Protein AF-A0A9E7EF34-F1 (afdb_monomer)

Structure (mmCIF, N/CA/C/O backbone):
data_AF-A0A9E7EF34-F1
#
_entry.id   AF-A0A9E7EF34-F1
#
loop_
_atom_site.group_PDB
_atom_site.id
_atom_site.type_symbol
_atom_site.label_atom_id
_atom_site.label_alt_id
_atom_site.label_comp_id
_atom_site.label_asym_id
_atom_site.label_entity_id
_atom_site.label_seq_id
_atom_site.pdbx_PDB_ins_code
_atom_site.Cartn_x
_atom_site.Cartn_y
_atom_site.Cartn_z
_atom_site.occupancy
_atom_site.B_iso_or_equiv
_atom_site.auth_seq_id
_atom_site.auth_comp_id
_atom_site.auth_asym_id
_atom_site.auth_atom_id
_atom_site.pdbx_PDB_model_num
ATOM 1 N N . MET A 1 1 ? -15.590 28.571 -2.017 1.00 54.81 1 MET A N 1
ATOM 2 C CA . MET A 1 1 ? -14.996 27.392 -1.350 1.00 54.81 1 MET A CA 1
ATOM 3 C C . MET A 1 1 ? -13.533 27.699 -1.094 1.00 54.81 1 MET A C 1
ATOM 5 O O . MET A 1 1 ? -12.731 27.587 -2.015 1.00 54.81 1 MET A O 1
ATOM 9 N N . GLU A 1 2 ? -13.202 28.178 0.103 1.00 73.19 2 GLU A N 1
ATOM 10 C CA . GLU A 1 2 ? -11.802 28.367 0.485 1.00 73.19 2 GLU A CA 1
ATOM 11 C C . GLU A 1 2 ? -11.113 27.004 0.528 1.00 73.19 2 GLU A C 1
ATOM 13 O O . GLU A 1 2 ? -11.604 26.062 1.152 1.00 73.19 2 GLU A O 1
ATOM 18 N N . LYS A 1 3 ? -10.006 26.864 -0.201 1.00 78.12 3 LYS A N 1
ATOM 19 C CA . LYS A 1 3 ? -9.199 25.649 -0.146 1.00 78.12 3 LYS A CA 1
ATOM 20 C C . LYS A 1 3 ? -8.196 25.816 0.982 1.00 78.12 3 LYS A C 1
ATOM 22 O O . LYS A 1 3 ? -7.300 26.642 0.856 1.00 78.12 3 LYS A O 1
ATOM 27 N N . ASP A 1 4 ? -8.300 24.977 2.014 1.00 76.94 4 ASP A N 1
ATOM 28 C CA . ASP A 1 4 ? -7.301 24.931 3.086 1.00 76.94 4 ASP A CA 1
ATOM 29 C C . ASP A 1 4 ? -5.893 24.845 2.486 1.00 76.94 4 ASP A C 1
ATOM 31 O O . ASP A 1 4 ? -5.609 23.985 1.630 1.00 76.94 4 ASP A O 1
ATOM 35 N N . SER A 1 5 ? -4.996 25.708 2.954 1.00 86.50 5 SER A N 1
ATOM 36 C CA . SER A 1 5 ? -3.600 25.677 2.535 1.00 86.50 5 SER A CA 1
ATOM 37 C C . SER A 1 5 ? -2.954 24.336 2.916 1.00 86.50 5 SER A C 1
ATOM 39 O O . SER A 1 5 ? -3.381 23.631 3.837 1.00 86.50 5 SER A O 1
ATOM 41 N N . LYS A 1 6 ? -1.879 23.944 2.222 1.00 86.81 6 LYS A N 1
ATOM 42 C CA . LYS A 1 6 ? -1.142 22.706 2.545 1.00 86.81 6 LYS A CA 1
ATOM 43 C C . LYS A 1 6 ? -0.661 22.682 4.005 1.00 86.81 6 LYS A C 1
ATOM 45 O O . LYS A 1 6 ? -0.592 21.614 4.606 1.00 86.81 6 LYS A O 1
ATOM 50 N N . GLY A 1 7 ? -0.343 23.844 4.581 1.00 93.38 7 GLY A N 1
ATOM 51 C CA . GLY A 1 7 ? 0.045 23.967 5.987 1.00 93.38 7 GLY A CA 1
ATOM 52 C C . GLY A 1 7 ? -1.099 23.643 6.944 1.00 93.38 7 GLY A C 1
ATOM 53 O O . GLY A 1 7 ? -0.900 22.936 7.926 1.00 93.38 7 GLY A O 1
ATOM 54 N N . GLU A 1 8 ? -2.299 24.093 6.617 1.00 93.38 8 GLU A N 1
ATOM 55 C CA . GLU A 1 8 ? -3.493 23.957 7.447 1.00 93.38 8 GLU A CA 1
ATOM 56 C C . GLU A 1 8 ? -4.014 22.523 7.482 1.00 93.38 8 GLU A C 1
ATOM 58 O O . GLU A 1 8 ? -4.293 21.989 8.552 1.00 93.38 8 GLU A O 1
ATOM 63 N N . LYS A 1 9 ? -3.981 21.830 6.337 1.00 92.81 9 LYS A N 1
ATOM 64 C CA . LYS A 1 9 ? -4.259 20.387 6.272 1.00 92.81 9 LYS A CA 1
ATOM 65 C C . LYS A 1 9 ? -3.310 19.571 7.155 1.00 92.81 9 LYS A C 1
ATOM 67 O O . LYS A 1 9 ? -3.751 18.662 7.852 1.00 92.81 9 LYS A O 1
ATOM 72 N N . ARG A 1 10 ? -2.012 19.909 7.159 1.00 94.94 10 ARG A N 1
ATOM 73 C CA . ARG A 1 10 ? -1.020 19.243 8.023 1.00 94.94 10 ARG A CA 1
ATOM 74 C C . ARG A 1 10 ? -1.282 19.512 9.501 1.00 94.94 10 ARG A C 1
ATOM 76 O O . ARG A 1 10 ? -1.207 18.578 10.289 1.00 94.94 10 ARG A O 1
ATOM 83 N N . LYS A 1 11 ? -1.614 20.757 9.864 1.00 96.00 11 LYS A N 1
ATOM 84 C CA . LYS A 1 11 ? -1.966 21.126 11.244 1.00 96.00 11 LYS A CA 1
ATOM 85 C C . LYS A 1 11 ? -3.190 20.348 11.727 1.00 96.00 11 LYS A C 1
ATOM 87 O O . LYS A 1 11 ? -3.121 19.720 12.776 1.00 96.00 11 LYS A O 1
ATOM 92 N N . ARG A 1 12 ? -4.262 20.312 10.927 1.00 95.44 12 ARG A N 1
ATOM 93 C CA . ARG A 1 12 ? -5.485 19.559 11.250 1.00 95.44 12 ARG A CA 1
ATOM 94 C C . ARG A 1 12 ? -5.220 18.059 11.401 1.00 95.44 12 ARG A C 1
ATOM 96 O O . ARG A 1 12 ? -5.697 17.454 12.352 1.00 95.44 12 ARG A O 1
ATOM 103 N N . PHE A 1 13 ? -4.429 17.463 10.506 1.00 96.56 13 PHE A N 1
ATOM 104 C CA . PHE A 1 13 ? -4.062 16.047 10.605 1.00 96.56 13 PHE A CA 1
ATOM 105 C C . PHE A 1 13 ? -3.234 15.746 11.861 1.00 96.56 13 PHE A C 1
ATOM 107 O O . PHE A 1 13 ? -3.542 14.806 12.585 1.00 96.56 13 PHE A O 1
ATOM 114 N N . HIS A 1 14 ? -2.219 16.563 12.153 1.00 96.94 14 HIS A N 1
ATOM 115 C CA . HIS A 1 14 ? -1.407 16.409 13.359 1.00 96.94 14 HIS A CA 1
ATOM 116 C C . HIS A 1 14 ? -2.257 16.518 14.630 1.00 96.94 14 HIS A C 1
ATOM 118 O O . HIS A 1 14 ? -2.142 15.683 15.521 1.00 96.94 14 HIS A O 1
ATOM 124 N N . GLN A 1 15 ? -3.166 17.493 14.676 1.00 95.50 15 GLN A N 1
ATOM 125 C CA . GLN A 1 15 ? -4.097 17.653 15.787 1.00 95.50 15 GLN A CA 1
ATOM 126 C C . GLN A 1 15 ? -5.031 16.443 15.938 1.00 95.50 15 GLN A C 1
ATOM 128 O O . GLN A 1 15 ? -5.253 15.977 17.050 1.00 95.50 15 GLN A O 1
ATOM 133 N N . ALA A 1 16 ? -5.540 15.893 14.832 1.00 95.44 16 ALA A N 1
ATOM 134 C CA . ALA A 1 16 ? -6.363 14.687 14.870 1.00 95.44 16 ALA A CA 1
ATOM 135 C C . ALA A 1 16 ? -5.595 13.475 15.426 1.00 95.44 16 ALA A C 1
ATOM 137 O O . ALA A 1 16 ? -6.159 12.704 16.199 1.00 95.44 16 ALA A O 1
ATOM 138 N N . LEU A 1 17 ? -4.309 13.329 15.082 1.00 96.50 17 LEU A N 1
ATOM 139 C CA . LEU A 1 17 ? -3.454 12.292 15.666 1.00 96.50 17 LEU A CA 1
ATOM 140 C C . LEU A 1 17 ? -3.267 12.499 17.171 1.00 96.50 17 LEU A C 1
ATOM 142 O O . LEU A 1 17 ? -3.409 11.542 17.926 1.00 96.50 17 LEU A O 1
ATOM 146 N N . LEU A 1 18 ? -2.996 13.730 17.616 1.00 94.81 18 LEU A N 1
ATOM 147 C CA . LEU A 1 18 ? -2.869 14.027 19.045 1.00 94.81 18 LEU A CA 1
ATOM 148 C C . LEU A 1 18 ? -4.145 13.661 19.805 1.00 94.81 18 LEU A C 1
ATOM 150 O O . LEU A 1 18 ? -4.061 12.984 20.818 1.00 94.81 18 LEU A O 1
ATOM 154 N N . ASN A 1 19 ? -5.319 14.006 19.279 1.00 91.94 19 ASN A N 1
ATOM 155 C CA . ASN A 1 19 ? -6.585 13.665 19.928 1.00 91.94 19 ASN A CA 1
ATOM 156 C C . ASN A 1 19 ? -6.842 12.147 19.989 1.00 91.94 19 ASN A C 1
ATOM 158 O O . ASN A 1 19 ? -7.470 11.678 20.934 1.00 91.94 19 ASN A O 1
ATOM 162 N N . LEU A 1 20 ? -6.385 11.385 18.986 1.00 94.56 20 LEU A N 1
ATOM 163 C CA . LEU A 1 20 ? -6.571 9.933 18.929 1.00 94.56 20 LEU A CA 1
ATOM 164 C C . LEU A 1 20 ? -5.637 9.186 19.890 1.00 94.56 20 LEU A C 1
ATOM 166 O O . LEU A 1 20 ? -6.067 8.241 20.546 1.00 94.56 20 LEU A O 1
ATOM 170 N N . TYR A 1 21 ? -4.366 9.589 19.953 1.00 94.81 21 TYR A N 1
ATOM 171 C CA . TYR A 1 21 ? -3.342 8.889 20.740 1.00 94.81 21 TYR A CA 1
ATOM 172 C C . TYR A 1 21 ? -3.135 9.475 22.141 1.00 94.81 21 TYR A C 1
ATOM 174 O O . TYR A 1 21 ? -2.628 8.787 23.023 1.00 94.81 21 TYR A O 1
ATOM 182 N N . HIS A 1 22 ? -3.544 10.724 22.358 1.00 91.31 22 HIS A N 1
ATOM 183 C CA . HIS A 1 22 ? -3.455 11.433 23.632 1.00 91.31 22 HIS A CA 1
ATOM 184 C C . HIS A 1 22 ? -4.813 12.068 23.961 1.00 91.31 22 HIS A C 1
ATOM 186 O O . HIS A 1 22 ? -4.950 13.296 23.922 1.00 91.31 22 HIS A O 1
ATOM 192 N N . PRO A 1 23 ? -5.846 11.253 24.253 1.00 86.31 23 PRO A N 1
ATOM 193 C CA . PRO A 1 23 ? -7.119 11.791 24.703 1.00 86.31 23 PRO A CA 1
ATOM 194 C C . PRO A 1 23 ? -6.903 12.629 25.973 1.00 86.31 23 PRO A C 1
ATOM 196 O O . PRO A 1 23 ? -6.016 12.308 26.772 1.00 86.31 23 PRO A O 1
ATOM 199 N N . PRO A 1 24 ? -7.686 13.704 26.175 1.00 78.12 24 PRO A N 1
ATOM 200 C CA . PRO A 1 24 ? -7.582 14.499 27.389 1.00 78.12 24 PRO A CA 1
ATOM 201 C C . PRO A 1 24 ? -7.784 13.582 28.595 1.00 78.12 24 PRO A C 1
ATOM 203 O O . PRO A 1 24 ? -8.771 12.845 28.659 1.00 78.12 24 PRO A O 1
ATOM 206 N N . SER A 1 25 ? -6.824 13.604 29.524 1.00 72.56 25 SER A N 1
ATOM 207 C CA . SER A 1 25 ? -6.924 12.826 30.755 1.00 72.56 25 SER A CA 1
ATOM 208 C C . SER A 1 25 ? -8.248 13.142 31.452 1.00 72.56 25 SER A C 1
ATOM 210 O O . SER A 1 25 ? -8.642 14.314 31.499 1.00 72.56 25 SER A O 1
ATOM 212 N N . PRO A 1 26 ? -8.934 12.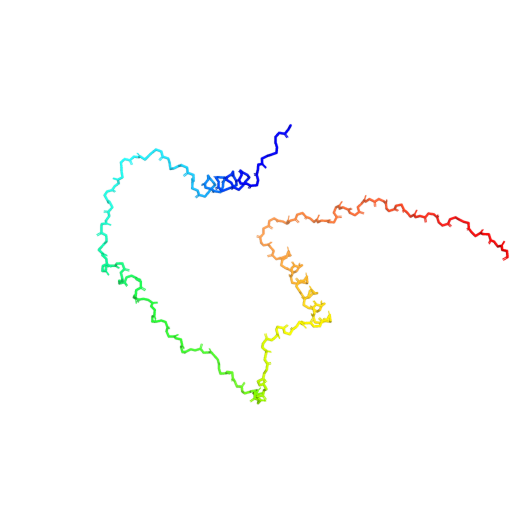129 32.011 1.00 79.62 26 PRO A N 1
ATOM 213 C CA . PRO A 1 26 ? -10.095 12.376 32.853 1.00 79.62 26 PRO A CA 1
ATOM 214 C C . PRO A 1 26 ? -9.713 13.340 33.989 1.00 79.62 26 PRO A C 1
ATOM 216 O O . PRO A 1 26 ? -8.534 13.398 34.359 1.00 79.62 26 PRO A O 1
ATOM 219 N N . PRO A 1 27 ? -10.673 14.102 34.548 1.00 73.69 27 PRO A N 1
ATOM 220 C CA . PRO A 1 27 ? -10.404 14.990 35.674 1.00 73.69 27 PRO A CA 1
ATOM 221 C C . PRO A 1 27 ? -9.714 14.197 36.791 1.00 73.69 27 PRO A C 1
ATOM 223 O O . PRO A 1 27 ? -10.289 13.264 37.350 1.00 73.69 27 PRO A O 1
ATOM 226 N N . GLN A 1 28 ? -8.444 14.520 37.049 1.00 65.38 28 GLN A N 1
ATOM 227 C CA . GLN A 1 28 ? -7.617 13.791 38.003 1.00 65.38 28 GLN A CA 1
ATOM 228 C C . GLN A 1 28 ? -8.060 14.131 39.431 1.00 65.38 28 GLN A C 1
ATOM 230 O O . GLN A 1 28 ? -8.067 15.294 39.832 1.00 65.38 28 GLN A O 1
ATOM 235 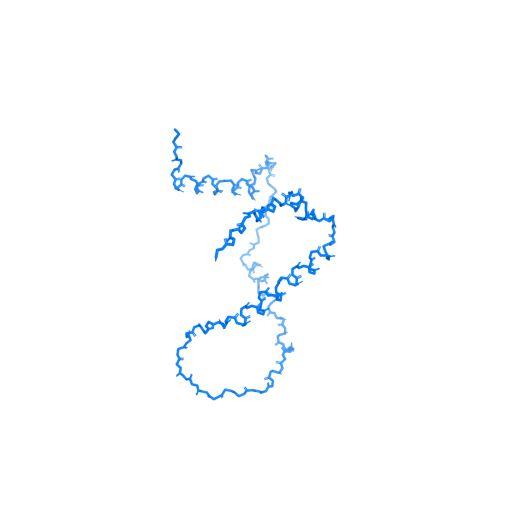N N . SER A 1 29 ? -8.388 13.101 40.213 1.00 65.50 29 SER A N 1
ATOM 236 C CA . SER A 1 29 ? -8.230 13.133 41.670 1.00 65.50 29 SER A CA 1
ATOM 237 C C . SER A 1 29 ? -6.764 13.448 42.014 1.00 65.50 29 SER A C 1
ATOM 239 O O . SER A 1 29 ? -5.891 13.111 41.209 1.00 65.50 29 SER A O 1
ATOM 241 N N . PRO A 1 30 ? -6.461 14.064 43.173 1.00 72.69 30 PRO A N 1
ATOM 242 C CA . PRO A 1 30 ? -5.098 14.472 43.518 1.00 72.69 30 PRO A CA 1
ATOM 243 C C . PRO A 1 30 ? -4.093 13.320 43.321 1.00 72.69 30 PRO A C 1
ATOM 245 O O . PRO A 1 30 ? -4.392 12.190 43.721 1.00 72.69 30 PRO A O 1
ATOM 248 N N . PRO A 1 31 ? -2.937 13.573 42.676 1.00 68.50 31 PRO A N 1
ATOM 249 C CA . PRO A 1 31 ? -1.986 12.519 42.351 1.00 68.50 31 PRO A CA 1
ATOM 250 C C . PRO A 1 31 ? -1.395 11.908 43.633 1.00 68.50 31 PRO A C 1
ATOM 252 O O . PRO A 1 31 ? -1.073 12.651 44.566 1.00 68.50 31 PRO A O 1
ATOM 255 N N . PRO A 1 32 ? -1.220 10.575 43.703 1.00 68.75 32 PRO A N 1
ATOM 256 C CA . PRO A 1 32 ? -0.430 9.961 44.763 1.00 68.75 32 PRO A CA 1
ATOM 257 C C . PRO A 1 32 ? 1.038 10.412 44.650 1.00 68.75 32 PRO A C 1
ATOM 259 O O . PRO A 1 32 ? 1.504 10.703 43.544 1.00 68.75 32 PRO A O 1
ATOM 262 N N . PRO A 1 33 ? 1.788 10.472 45.766 1.00 66.25 33 PRO A N 1
ATOM 263 C CA . PRO A 1 33 ? 3.197 10.847 45.737 1.00 66.25 33 PRO A CA 1
ATOM 264 C C . PRO A 1 33 ? 3.981 9.862 44.862 1.00 66.25 33 PRO A C 1
ATOM 266 O O . PRO A 1 33 ? 4.024 8.663 45.133 1.00 66.25 33 PRO A O 1
ATOM 269 N N . SER A 1 34 ? 4.587 10.369 43.791 1.00 68.88 34 SER A N 1
ATOM 270 C CA . SER A 1 34 ? 5.453 9.594 42.905 1.00 68.88 34 SER A CA 1
ATOM 271 C C . SER A 1 34 ? 6.740 9.183 43.637 1.00 68.88 34 SER A C 1
ATOM 273 O O . SER A 1 34 ? 7.381 10.055 44.236 1.00 68.88 34 SER A O 1
ATOM 275 N N . PRO A 1 35 ? 7.157 7.902 43.587 1.00 63.16 35 PRO A N 1
ATOM 276 C CA . PRO A 1 35 ? 8.451 7.487 44.115 1.00 63.16 35 PRO A CA 1
ATOM 277 C C . PRO A 1 35 ? 9.557 8.145 43.283 1.00 63.16 35 PRO A C 1
ATOM 279 O O . PRO A 1 35 ? 9.622 7.979 42.065 1.00 63.16 35 PRO A O 1
ATOM 282 N N . GLN A 1 36 ? 10.400 8.940 43.937 1.00 62.84 36 GLN A N 1
ATOM 283 C CA . GLN A 1 36 ? 11.567 9.545 43.306 1.00 62.84 36 GLN A CA 1
ATOM 284 C C . GLN A 1 36 ? 12.657 8.480 43.181 1.00 62.84 36 GLN A C 1
ATOM 286 O O . GLN A 1 36 ? 13.444 8.297 44.104 1.00 62.84 36 GLN A O 1
ATOM 291 N N . LEU A 1 37 ? 12.668 7.761 42.057 1.00 66.00 37 LEU A N 1
ATOM 292 C CA . LEU A 1 37 ? 13.795 6.904 41.697 1.00 66.00 37 LEU A CA 1
ATOM 293 C C . LEU A 1 37 ? 15.007 7.790 41.428 1.00 66.00 37 LEU A C 1
ATOM 295 O O . LEU A 1 37 ? 14.918 8.770 40.676 1.00 66.00 37 LEU A O 1
ATOM 299 N N . THR A 1 38 ? 16.130 7.470 42.059 1.00 70.69 38 THR A N 1
ATOM 300 C CA . THR A 1 38 ? 17.350 8.250 41.868 1.00 70.69 38 THR A CA 1
ATOM 301 C C . THR A 1 38 ? 17.983 7.903 40.517 1.00 70.69 38 THR A C 1
ATOM 303 O O . THR A 1 38 ? 17.682 6.881 39.891 1.00 70.69 38 THR A O 1
ATOM 306 N N . LYS A 1 39 ? 18.850 8.781 40.005 1.00 68.94 39 LYS A N 1
ATOM 307 C CA . LYS A 1 39 ? 19.466 8.629 38.674 1.00 68.94 39 LYS A CA 1
ATOM 308 C C . LYS A 1 39 ? 20.258 7.319 38.552 1.00 68.94 39 LYS A C 1
ATOM 310 O O . LYS A 1 39 ? 20.403 6.772 37.464 1.00 68.94 39 LYS A O 1
ATOM 315 N N . GLU A 1 40 ? 20.738 6.823 39.680 1.00 66.75 40 GLU A N 1
ATOM 316 C CA . GLU A 1 40 ? 21.539 5.622 39.853 1.00 66.75 40 GLU A CA 1
ATOM 317 C C . GLU A 1 40 ? 20.691 4.349 39.685 1.00 66.75 40 GLU A C 1
ATOM 319 O O . GLU A 1 40 ? 21.128 3.419 39.007 1.00 66.75 40 GLU A O 1
ATOM 324 N N . GLU A 1 41 ? 19.451 4.329 40.194 1.00 70.31 41 GLU A N 1
ATOM 325 C CA . GLU A 1 41 ? 18.504 3.219 39.984 1.00 70.31 41 GLU A CA 1
ATOM 326 C C . GLU A 1 41 ? 18.082 3.098 38.515 1.00 70.31 41 GLU A C 1
ATOM 328 O O . GLU A 1 41 ? 17.939 1.992 37.989 1.00 70.31 41 GLU A O 1
ATOM 333 N N . LEU A 1 42 ? 17.944 4.232 37.819 1.00 71.75 42 LEU A N 1
ATOM 334 C CA . LEU A 1 42 ? 17.597 4.255 36.398 1.00 71.75 42 LEU A CA 1
ATOM 335 C C . LEU A 1 42 ? 18.711 3.650 35.527 1.00 71.75 42 LEU A C 1
ATOM 337 O O . LEU A 1 42 ? 18.434 2.944 34.561 1.00 71.75 42 LEU A O 1
ATOM 341 N N . VAL A 1 43 ? 19.976 3.904 35.879 1.00 68.69 43 VAL A N 1
ATOM 342 C CA . VAL A 1 43 ? 21.141 3.356 35.166 1.00 68.69 43 VAL A CA 1
ATOM 343 C C . VAL A 1 43 ? 21.303 1.862 35.447 1.00 68.69 43 VAL A C 1
ATOM 345 O O . VAL A 1 43 ? 21.571 1.099 34.521 1.00 68.69 43 VAL A O 1
ATOM 348 N N . ALA A 1 44 ? 21.084 1.420 36.688 1.00 72.94 44 ALA A N 1
ATOM 349 C CA . ALA A 1 44 ? 21.143 0.003 37.045 1.00 72.94 44 ALA A CA 1
ATOM 350 C C . ALA A 1 44 ? 20.093 -0.835 36.290 1.00 72.94 44 ALA A C 1
ATOM 352 O O . ALA A 1 44 ? 20.401 -1.926 35.816 1.00 72.94 44 ALA A O 1
ATOM 353 N N . MET A 1 45 ? 18.883 -0.296 36.104 1.00 66.44 45 MET A N 1
ATOM 354 C CA . MET A 1 45 ? 17.805 -0.948 35.350 1.00 66.44 45 MET A CA 1
ATOM 355 C C . MET A 1 45 ? 18.113 -1.084 33.850 1.00 66.44 45 MET A C 1
ATOM 357 O O . MET A 1 45 ? 17.684 -2.044 33.219 1.00 66.44 45 MET A O 1
ATOM 361 N N . VAL A 1 46 ? 18.861 -0.136 33.276 1.00 67.75 46 VAL A N 1
ATOM 362 C CA . VAL A 1 46 ? 19.218 -0.126 31.845 1.00 67.75 46 VAL A CA 1
ATOM 363 C C . VAL A 1 46 ? 20.463 -0.974 31.556 1.00 67.75 46 VAL A C 1
ATOM 365 O O . VAL A 1 46 ? 20.558 -1.572 30.487 1.00 67.75 46 VAL A O 1
ATOM 368 N N . CYS A 1 47 ? 21.412 -1.047 32.492 1.00 68.06 47 CYS A N 1
ATOM 369 C CA . CYS A 1 47 ? 22.682 -1.756 32.299 1.00 68.06 47 CYS A CA 1
ATOM 370 C C . CYS A 1 47 ? 22.678 -3.214 32.793 1.00 68.06 47 CYS A C 1
ATOM 372 O O . CYS A 1 47 ? 23.592 -3.960 32.451 1.00 68.06 47 CYS A O 1
ATOM 374 N N . GLY A 1 48 ? 21.691 -3.624 33.597 1.00 59.16 48 GLY A N 1
ATOM 375 C CA . GLY A 1 48 ? 21.687 -4.924 34.278 1.00 59.16 48 GLY A CA 1
ATOM 376 C C . GLY A 1 48 ? 21.405 -6.162 33.414 1.00 59.16 48 GLY A C 1
ATOM 377 O O . GLY A 1 48 ? 21.616 -7.263 33.908 1.00 59.16 48 GLY A O 1
ATOM 378 N N . ASP A 1 49 ? 20.955 -6.015 32.161 1.00 59.38 49 ASP A N 1
ATOM 379 C CA . ASP A 1 49 ? 20.410 -7.136 31.361 1.00 59.38 49 ASP A CA 1
ATOM 380 C C . ASP A 1 49 ? 20.948 -7.212 29.914 1.00 59.38 49 ASP A C 1
ATOM 382 O O . ASP A 1 49 ? 20.288 -7.690 28.998 1.00 59.38 49 ASP A O 1
ATOM 386 N N . MET A 1 50 ? 22.168 -6.718 29.672 1.00 59.25 50 MET A N 1
ATOM 387 C CA . MET A 1 50 ? 22.852 -6.841 28.367 1.00 59.25 50 MET A CA 1
ATOM 388 C C . MET A 1 50 ? 23.933 -7.935 28.370 1.00 59.25 50 MET A C 1
ATOM 390 O O . MET A 1 50 ? 24.883 -7.879 27.593 1.00 59.25 50 MET A O 1
ATOM 394 N N . ALA A 1 51 ? 23.808 -8.920 29.260 1.00 61.62 51 ALA A N 1
ATOM 395 C CA . ALA A 1 51 ? 24.660 -10.105 29.312 1.00 61.62 51 ALA A CA 1
ATOM 396 C C . ALA A 1 51 ? 23.866 -11.339 28.856 1.00 61.62 51 ALA A C 1
ATOM 398 O O . ALA A 1 51 ? 23.748 -12.323 29.579 1.00 61.62 51 ALA A O 1
ATOM 399 N N . LEU A 1 52 ? 23.280 -11.268 27.660 1.00 55.72 52 LEU A N 1
ATOM 400 C CA . LEU A 1 52 ? 22.869 -12.469 26.944 1.00 55.72 52 LEU A CA 1
ATOM 401 C C . LEU A 1 52 ? 24.030 -12.880 26.041 1.00 55.72 52 LEU A C 1
ATOM 403 O O . LEU A 1 52 ? 24.376 -12.161 25.104 1.00 55.72 52 LEU A O 1
ATOM 407 N N . ASP A 1 53 ? 24.630 -14.018 26.388 1.00 57.44 53 ASP A N 1
ATOM 408 C CA . ASP A 1 53 ? 25.569 -14.795 25.581 1.00 57.44 53 ASP A CA 1
ATOM 409 C C . ASP A 1 53 ? 25.135 -14.800 24.108 1.00 57.44 53 ASP A C 1
ATOM 411 O O . ASP A 1 53 ? 24.160 -15.445 23.719 1.00 57.44 53 ASP A O 1
ATOM 415 N N . LEU A 1 54 ? 25.877 -14.075 23.275 1.00 59.47 54 LEU A N 1
ATOM 416 C CA . LEU A 1 54 ? 25.828 -14.168 21.816 1.00 59.47 54 LEU A CA 1
ATOM 417 C C . LEU A 1 54 ? 26.857 -15.204 21.339 1.00 59.47 54 LEU A C 1
ATOM 419 O O . LEU A 1 54 ? 27.628 -14.943 20.422 1.00 59.47 54 LEU A O 1
ATOM 423 N N . ASP A 1 55 ? 26.870 -16.376 21.976 1.00 56.50 55 ASP A N 1
ATOM 424 C CA . ASP A 1 55 ? 27.681 -17.526 21.567 1.00 56.50 55 ASP A CA 1
ATOM 425 C C . ASP A 1 55 ? 26.786 -18.727 21.232 1.00 56.50 55 ASP A C 1
ATOM 427 O O . ASP A 1 55 ? 26.847 -19.770 21.874 1.00 56.50 55 ASP A O 1
ATOM 431 N N . GLN A 1 56 ? 25.894 -18.587 20.239 1.00 61.69 56 GLN A N 1
ATOM 432 C CA . GLN A 1 56 ? 25.393 -19.762 19.517 1.00 61.69 56 GLN A CA 1
ATOM 433 C C . GLN A 1 56 ? 24.751 -19.431 18.158 1.00 61.69 56 GLN A C 1
ATOM 435 O O . GLN A 1 56 ? 23.643 -18.900 18.088 1.00 61.69 56 GLN A O 1
ATOM 440 N N . GLY A 1 57 ? 25.410 -19.886 17.088 1.00 49.84 57 GLY A N 1
ATOM 441 C CA . GLY A 1 57 ? 24.847 -20.067 15.744 1.00 49.84 57 GLY A CA 1
ATOM 442 C C . GLY A 1 57 ? 25.212 -18.931 14.788 1.00 49.84 57 GLY A C 1
ATOM 443 O O . GLY A 1 57 ? 24.899 -17.782 15.053 1.00 49.84 57 GLY A O 1
ATOM 444 N N . ASP A 1 58 ? 25.859 -19.143 13.654 1.00 43.09 58 ASP A N 1
ATOM 445 C CA . ASP A 1 58 ? 26.159 -20.343 12.894 1.00 43.09 58 ASP A CA 1
ATOM 446 C C . ASP A 1 58 ? 27.389 -20.058 12.020 1.00 43.09 58 ASP A C 1
ATOM 448 O O . ASP A 1 58 ? 27.589 -18.960 11.503 1.00 43.09 58 ASP A O 1
ATOM 452 N N . GLU A 1 59 ? 28.247 -21.061 11.914 1.00 51.34 59 GLU A N 1
ATOM 453 C CA . GLU A 1 59 ? 29.417 -21.101 11.050 1.00 51.34 59 GLU A CA 1
ATOM 454 C C . GLU A 1 59 ? 28.961 -20.970 9.586 1.00 51.34 59 GLU A C 1
ATOM 456 O O . GLU A 1 59 ? 28.493 -21.935 8.980 1.00 51.34 59 GLU A O 1
ATOM 461 N N . TYR A 1 60 ? 29.049 -19.766 9.009 1.00 55.56 60 TYR A N 1
ATOM 462 C CA . TYR A 1 60 ? 28.971 -19.593 7.556 1.00 55.56 60 TYR A CA 1
ATOM 463 C C . TYR A 1 60 ? 30.296 -20.064 6.965 1.00 55.56 60 TYR A C 1
ATOM 465 O O . TYR A 1 60 ? 31.225 -19.282 6.757 1.00 55.56 60 TYR A O 1
ATOM 473 N N . ASP A 1 61 ? 30.353 -21.375 6.761 1.00 51.81 61 ASP A N 1
ATOM 474 C CA . ASP A 1 61 ? 31.322 -22.052 5.917 1.00 51.81 61 ASP A CA 1
ATOM 475 C C . ASP A 1 61 ? 31.286 -21.502 4.478 1.00 51.81 61 ASP A C 1
ATOM 477 O O . ASP A 1 61 ? 30.286 -20.991 3.965 1.00 51.81 61 ASP A O 1
ATOM 481 N N . ASP A 1 62 ? 32.466 -21.594 3.896 1.00 52.88 62 ASP A N 1
ATOM 482 C CA . ASP A 1 62 ? 33.100 -20.879 2.807 1.00 52.88 62 ASP A CA 1
ATOM 483 C C . ASP A 1 62 ? 32.334 -20.763 1.474 1.00 52.88 62 ASP A C 1
ATOM 485 O O . ASP A 1 62 ? 31.596 -21.634 1.012 1.00 52.88 62 ASP A O 1
ATOM 489 N N . GLY A 1 63 ? 32.601 -19.647 0.796 1.00 46.75 63 GLY A N 1
ATOM 490 C CA . GLY A 1 63 ? 32.143 -19.382 -0.559 1.00 46.75 63 GLY A CA 1
ATOM 491 C C . GLY A 1 63 ? 32.811 -18.178 -1.223 1.00 46.75 63 GLY A C 1
ATOM 492 O O . GLY A 1 63 ? 32.122 -17.445 -1.924 1.00 46.75 63 GLY A O 1
ATOM 493 N N . SER A 1 64 ? 34.116 -17.973 -0.993 1.00 49.16 64 SER A N 1
ATOM 494 C CA . SER A 1 64 ? 35.055 -17.180 -1.818 1.00 49.16 64 SER A CA 1
ATOM 495 C C . SER A 1 64 ? 34.582 -15.836 -2.412 1.00 49.16 64 SER A C 1
ATOM 497 O O . SER A 1 64 ? 33.971 -15.766 -3.481 1.00 49.16 64 SER A O 1
ATOM 499 N N . GLU A 1 65 ? 35.059 -14.739 -1.819 1.00 52.00 65 GLU A N 1
ATOM 500 C CA . GLU A 1 65 ? 35.314 -13.488 -2.543 1.00 52.00 65 GLU A CA 1
ATOM 501 C C . GLU A 1 65 ? 36.769 -13.515 -3.041 1.00 52.00 65 GLU A C 1
ATOM 503 O O . GLU A 1 65 ? 37.689 -13.735 -2.252 1.00 52.00 65 GLU A O 1
ATOM 508 N N . PRO A 1 66 ? 37.002 -13.298 -4.344 1.00 52.22 66 PRO A N 1
ATOM 509 C CA . PRO A 1 66 ? 38.181 -12.540 -4.715 1.00 52.22 66 PRO A CA 1
ATOM 510 C C . PRO A 1 66 ? 37.757 -11.320 -5.529 1.00 52.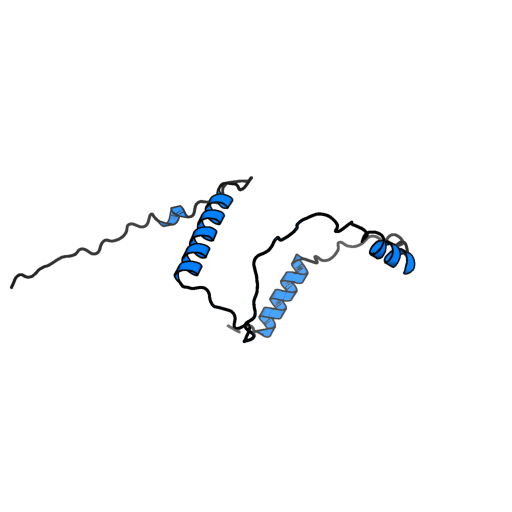22 66 PRO A C 1
ATOM 512 O O . PRO A 1 66 ? 37.507 -11.396 -6.733 1.00 52.22 66 PRO A O 1
ATOM 515 N N . GLY A 1 67 ? 37.679 -10.193 -4.824 1.00 50.00 67 GLY A N 1
ATOM 516 C CA . GLY A 1 67 ? 38.008 -8.852 -5.280 1.00 50.00 67 GLY A CA 1
ATOM 517 C C . GLY A 1 67 ? 37.605 -8.464 -6.696 1.00 50.00 67 GLY A C 1
ATOM 518 O O . GLY A 1 67 ? 38.329 -8.731 -7.655 1.00 50.00 67 GLY A O 1
ATOM 519 N N . ARG A 1 68 ? 36.571 -7.621 -6.798 1.00 42.00 68 ARG A N 1
ATOM 520 C CA . ARG A 1 68 ? 36.621 -6.454 -7.695 1.00 42.00 68 ARG A CA 1
ATOM 521 C C . ARG A 1 68 ? 36.025 -5.239 -7.000 1.00 42.00 68 ARG A C 1
ATOM 523 O O . ARG A 1 68 ? 34.815 -5.065 -6.915 1.00 42.00 68 ARG A O 1
ATOM 530 N N . THR A 1 69 ? 36.923 -4.376 -6.548 1.00 56.56 69 THR A N 1
ATOM 531 C CA . THR A 1 69 ? 36.665 -2.963 -6.299 1.00 56.56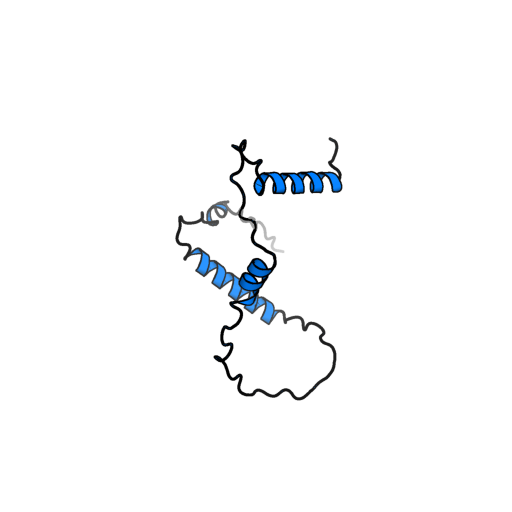 69 THR A CA 1
ATOM 532 C C . THR A 1 69 ? 35.996 -2.339 -7.528 1.00 56.56 69 THR A C 1
ATOM 534 O O . THR A 1 69 ? 36.633 -2.230 -8.571 1.00 56.56 69 THR A O 1
ATOM 537 N N . SER A 1 70 ? 34.733 -1.936 -7.425 1.00 52.09 70 SER A N 1
ATOM 538 C CA . SER A 1 70 ? 34.177 -0.769 -8.126 1.00 52.09 70 SER A CA 1
ATOM 539 C C . SER A 1 70 ? 32.694 -0.664 -7.790 1.00 52.09 70 SER A C 1
ATOM 541 O O . SER A 1 70 ? 31.940 -1.576 -8.119 1.00 52.09 70 SER A O 1
ATOM 543 N N . ASP A 1 71 ? 32.309 0.448 -7.172 1.00 43.44 71 ASP A N 1
ATOM 544 C CA . ASP A 1 71 ? 30.942 0.964 -7.090 1.00 43.44 71 ASP A CA 1
ATOM 545 C C . ASP A 1 71 ? 29.843 0.002 -6.611 1.00 43.44 71 ASP A C 1
ATOM 547 O O . ASP A 1 71 ? 29.346 -0.868 -7.328 1.00 43.44 71 ASP A O 1
ATOM 551 N N . VAL A 1 72 ? 29.331 0.267 -5.407 1.00 52.97 72 VAL A N 1
ATOM 552 C CA . VAL A 1 72 ? 28.033 -0.243 -4.940 1.00 52.97 72 VAL A CA 1
ATOM 553 C C . VAL A 1 72 ? 26.910 0.498 -5.688 1.00 52.97 72 VAL A C 1
ATOM 555 O O . VAL A 1 72 ? 26.001 1.083 -5.102 1.00 52.97 72 VAL A O 1
ATOM 558 N N . GLU A 1 73 ? 26.946 0.484 -7.020 1.00 55.31 73 GLU A N 1
ATOM 559 C CA . GLU A 1 73 ? 25.771 0.754 -7.824 1.00 55.31 73 GLU A CA 1
ATOM 560 C C . GLU A 1 73 ? 24.785 -0.373 -7.539 1.00 55.31 73 GLU A C 1
ATOM 562 O O . GLU A 1 73 ? 24.997 -1.541 -7.869 1.00 55.31 73 GLU A O 1
ATOM 567 N N . SER A 1 74 ? 23.696 -0.011 -6.868 1.00 66.50 74 SER A N 1
ATOM 568 C CA . SER A 1 74 ? 22.553 -0.869 -6.574 1.00 66.50 74 SER A CA 1
ATOM 569 C C . SER A 1 74 ? 22.145 -1.675 -7.816 1.00 66.50 74 SER A C 1
ATOM 571 O O . SER A 1 74 ? 21.386 -1.183 -8.658 1.00 66.50 74 SER A O 1
ATOM 573 N N . LYS A 1 75 ? 22.634 -2.916 -7.952 1.00 83.31 75 LYS A N 1
ATOM 574 C CA . LYS A 1 75 ? 22.353 -3.764 -9.118 1.00 83.31 75 LYS A CA 1
ATOM 575 C C . LYS A 1 75 ? 20.850 -4.004 -9.194 1.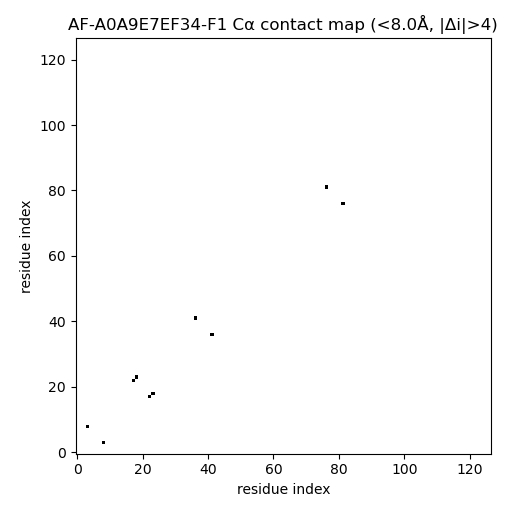00 83.31 75 LYS A C 1
ATOM 577 O O . LYS A 1 75 ? 20.265 -4.760 -8.417 1.00 83.31 75 LYS A O 1
ATOM 582 N N . LYS A 1 76 ? 20.195 -3.324 -10.137 1.00 88.88 76 LYS A N 1
ATOM 583 C CA . LYS A 1 76 ? 18.754 -3.454 -10.359 1.00 88.88 76 LYS A CA 1
ATOM 584 C C . LYS A 1 76 ? 18.456 -4.889 -10.789 1.00 88.88 76 LYS A C 1
ATOM 586 O O . LYS A 1 76 ? 18.978 -5.364 -11.792 1.00 88.88 76 LYS A O 1
ATOM 591 N N . LEU A 1 77 ? 17.563 -5.558 -10.059 1.00 91.69 77 LEU A N 1
ATOM 592 C CA . LEU A 1 77 ? 17.090 -6.903 -10.402 1.00 91.69 77 LEU A CA 1
ATOM 593 C C . LEU A 1 77 ? 16.586 -6.960 -11.843 1.00 91.69 77 LEU A C 1
ATOM 595 O O . LEU A 1 77 ? 15.925 -6.028 -12.298 1.00 91.69 77 LEU A O 1
ATOM 599 N N . THR A 1 78 ? 16.784 -8.076 -12.535 1.00 95.81 78 THR A N 1
ATOM 600 C CA . THR A 1 78 ? 16.256 -8.277 -13.889 1.00 95.81 78 THR A CA 1
ATOM 601 C C . THR A 1 78 ? 14.724 -8.353 -13.895 1.00 95.81 78 THR A C 1
ATOM 603 O O . THR A 1 78 ? 14.062 -8.567 -12.871 1.00 95.81 78 THR A O 1
ATOM 606 N N . ARG A 1 79 ? 14.104 -8.211 -15.076 1.00 97.38 79 ARG A N 1
ATOM 607 C CA . ARG A 1 79 ? 12.643 -8.342 -15.226 1.00 97.38 79 ARG A CA 1
ATOM 608 C C . ARG A 1 79 ? 12.135 -9.711 -14.757 1.00 97.38 79 ARG A C 1
ATOM 610 O O . ARG A 1 79 ? 11.076 -9.772 -14.127 1.00 97.38 79 ARG A O 1
ATOM 617 N N . SER A 1 80 ? 12.873 -10.787 -15.040 1.00 97.56 80 SER A N 1
ATOM 618 C CA . SER A 1 80 ? 12.508 -12.155 -14.652 1.00 97.56 80 SER A CA 1
ATOM 619 C C . SER A 1 80 ? 12.594 -12.355 -13.136 1.00 97.56 80 SER A C 1
ATOM 621 O O . SER A 1 80 ? 11.661 -12.899 -12.542 1.00 97.56 80 SER A O 1
ATOM 623 N N . GLN A 1 81 ? 13.638 -11.829 -12.491 1.00 97.88 81 GLN A N 1
ATOM 624 C CA . GLN A 1 81 ? 13.794 -11.854 -11.033 1.00 97.88 81 GLN A CA 1
ATOM 625 C C . GLN A 1 81 ? 12.669 -11.084 -10.335 1.00 97.88 81 GLN A C 1
ATOM 627 O O . GLN A 1 81 ? 11.990 -11.635 -9.467 1.00 97.88 81 GLN A O 1
ATOM 632 N N . ARG A 1 82 ? 12.376 -9.849 -10.771 1.00 97.38 82 ARG A N 1
ATOM 633 C CA . ARG A 1 82 ? 11.248 -9.068 -10.227 1.00 97.38 82 ARG A CA 1
ATOM 634 C C . ARG A 1 82 ? 9.918 -9.808 -10.383 1.00 97.38 82 ARG A C 1
ATOM 636 O O . ARG A 1 82 ? 9.117 -9.827 -9.449 1.00 97.38 82 ARG A O 1
ATOM 643 N N . LYS A 1 83 ? 9.684 -10.457 -11.535 1.00 97.75 83 LYS A N 1
ATOM 644 C CA . LYS A 1 83 ? 8.476 -11.265 -11.788 1.00 97.75 83 LYS A CA 1
ATOM 645 C C . LYS A 1 83 ? 8.380 -12.445 -10.819 1.00 97.75 83 LYS A C 1
ATOM 647 O O . LYS A 1 83 ? 7.309 -12.657 -10.249 1.00 97.75 83 LYS A O 1
ATOM 652 N N . ARG A 1 84 ? 9.483 -13.170 -10.600 1.00 97.56 84 ARG A N 1
ATOM 653 C CA . ARG A 1 84 ? 9.561 -14.285 -9.643 1.00 97.56 84 ARG A CA 1
ATOM 654 C C . ARG A 1 84 ? 9.245 -13.811 -8.223 1.00 97.56 84 ARG A C 1
ATOM 656 O O . ARG A 1 84 ? 8.358 -14.371 -7.585 1.00 97.56 84 ARG A O 1
ATOM 663 N N . THR A 1 85 ? 9.884 -12.734 -7.764 1.00 96.75 85 THR A N 1
ATOM 664 C CA . THR A 1 85 ? 9.644 -12.161 -6.429 1.00 96.75 85 THR A CA 1
ATOM 665 C C . THR A 1 85 ? 8.203 -11.680 -6.261 1.00 96.75 85 THR A C 1
ATOM 667 O O . THR A 1 85 ? 7.573 -12.008 -5.259 1.00 96.75 85 THR A O 1
ATOM 670 N N . ARG A 1 86 ? 7.632 -10.978 -7.252 1.00 96.56 86 ARG A N 1
ATOM 671 C CA . ARG A 1 86 ? 6.221 -10.552 -7.220 1.00 96.56 86 ARG A CA 1
ATOM 672 C C . ARG A 1 86 ? 5.266 -11.744 -7.126 1.00 96.56 86 ARG A C 1
ATOM 674 O O . ARG A 1 86 ? 4.362 -11.728 -6.300 1.00 96.56 86 ARG A O 1
ATOM 681 N N . LYS A 1 87 ? 5.457 -12.775 -7.959 1.00 96.56 87 LYS A N 1
ATOM 682 C CA . LYS A 1 87 ? 4.625 -13.993 -7.957 1.00 96.56 87 LYS A CA 1
ATOM 683 C C . LYS A 1 87 ? 4.689 -14.718 -6.610 1.00 96.56 87 LYS A C 1
ATOM 685 O O . LYS A 1 87 ? 3.646 -15.110 -6.097 1.00 96.56 87 LYS A O 1
ATOM 690 N N . ARG A 1 88 ? 5.887 -14.844 -6.030 1.00 95.25 88 ARG A N 1
ATOM 691 C CA . ARG A 1 88 ? 6.093 -15.427 -4.696 1.00 95.25 88 ARG A CA 1
ATOM 692 C C . ARG A 1 88 ? 5.315 -14.660 -3.622 1.00 95.25 88 ARG A C 1
ATOM 694 O O . ARG A 1 88 ? 4.503 -15.274 -2.940 1.00 95.25 88 ARG A O 1
ATOM 701 N N . LYS A 1 89 ? 5.473 -13.330 -3.557 1.00 94.94 89 LYS A N 1
ATOM 702 C CA . LYS A 1 89 ? 4.762 -12.468 -2.591 1.00 94.94 89 LYS A CA 1
ATOM 703 C C . LYS A 1 89 ? 3.236 -12.563 -2.718 1.00 94.94 89 LYS A C 1
ATOM 705 O O . LYS A 1 89 ? 2.540 -12.633 -1.713 1.00 94.94 89 LYS A O 1
ATOM 710 N N . LEU A 1 90 ? 2.705 -12.613 -3.944 1.00 93.19 90 LEU A N 1
ATOM 711 C CA . LEU A 1 90 ? 1.262 -12.783 -4.171 1.00 93.19 90 LEU A CA 1
ATOM 712 C C . LEU A 1 90 ? 0.746 -14.146 -3.680 1.00 93.19 90 LEU A C 1
ATOM 714 O O . LEU A 1 90 ? -0.327 -14.209 -3.087 1.00 93.19 90 LEU A O 1
ATOM 718 N N . LYS A 1 91 ? 1.504 -15.230 -3.901 1.00 91.88 91 LYS A N 1
ATOM 719 C CA . LYS A 1 91 ? 1.141 -16.579 -3.432 1.00 91.88 91 LYS A CA 1
ATOM 720 C C . LYS A 1 91 ? 1.130 -16.658 -1.903 1.00 91.88 91 LYS A C 1
ATOM 722 O O . LYS A 1 91 ? 0.213 -17.235 -1.326 1.00 91.88 91 LYS A O 1
ATOM 727 N N . GLU A 1 92 ? 2.132 -16.067 -1.262 1.00 88.75 92 GLU A N 1
ATOM 728 C CA . GLU A 1 92 ? 2.241 -16.004 0.195 1.00 88.75 92 GLU A CA 1
ATOM 729 C C . GLU A 1 92 ? 1.076 -15.216 0.810 1.00 88.75 92 GLU A C 1
ATOM 731 O O . GLU A 1 92 ? 0.377 -15.742 1.673 1.00 88.75 92 GLU A O 1
ATOM 736 N N . ALA A 1 93 ? 0.769 -14.027 0.281 1.00 84.50 93 ALA A N 1
ATOM 737 C CA . ALA A 1 93 ? -0.367 -13.223 0.733 1.00 84.50 93 ALA A CA 1
ATOM 738 C C . ALA A 1 93 ? -1.716 -13.959 0.591 1.00 84.50 93 ALA A C 1
ATOM 740 O O . ALA A 1 93 ? -2.558 -13.892 1.489 1.00 84.50 93 ALA A O 1
ATOM 741 N N . ALA A 1 94 ? -1.920 -14.710 -0.499 1.00 76.06 94 ALA A N 1
ATOM 742 C CA . ALA A 1 94 ? -3.112 -15.542 -0.681 1.00 76.06 94 ALA A CA 1
ATOM 743 C C . ALA A 1 94 ? -3.185 -16.697 0.335 1.00 76.06 94 ALA A C 1
ATOM 745 O O . ALA A 1 94 ? -4.268 -17.065 0.787 1.00 76.06 94 ALA A O 1
ATOM 746 N N . SER A 1 95 ? -2.040 -17.261 0.728 1.00 70.94 95 SER A N 1
ATOM 747 C CA . SER A 1 95 ? -1.991 -18.283 1.773 1.00 70.94 95 SER A CA 1
ATOM 748 C C . SER A 1 95 ? -2.274 -17.708 3.162 1.00 70.94 95 SER A C 1
ATOM 750 O O . SER A 1 95 ? -2.983 -18.352 3.931 1.00 70.94 95 SER A O 1
ATOM 752 N N . VAL A 1 96 ? -1.752 -16.519 3.481 1.00 68.94 96 VAL A N 1
ATOM 753 C CA . VAL A 1 96 ? -1.980 -15.841 4.769 1.00 68.94 96 VAL A CA 1
ATOM 754 C C . VAL A 1 96 ? -3.454 -15.482 4.945 1.00 68.94 96 VAL A C 1
ATOM 756 O O . VAL A 1 96 ? -4.011 -15.756 6.002 1.00 68.94 96 VAL A O 1
ATOM 759 N N . ARG A 1 97 ? -4.131 -14.988 3.896 1.00 65.38 97 ARG A N 1
ATOM 760 C CA . ARG A 1 97 ? -5.578 -14.694 3.936 1.00 65.38 97 ARG A CA 1
ATOM 761 C C . ARG A 1 97 ? -6.446 -15.884 4.360 1.00 65.38 97 ARG A C 1
ATOM 763 O O . ARG A 1 97 ? -7.493 -15.675 4.956 1.00 65.38 97 ARG A O 1
ATOM 770 N N . ARG A 1 98 ? -6.016 -17.118 4.082 1.00 66.75 98 ARG A N 1
ATOM 771 C CA . ARG A 1 98 ? -6.743 -18.343 4.467 1.00 66.75 98 ARG A CA 1
ATOM 772 C C . ARG A 1 98 ? -6.421 -18.842 5.879 1.00 66.75 98 ARG A C 1
ATOM 774 O O . ARG A 1 98 ? -7.073 -19.769 6.336 1.00 66.75 98 ARG A O 1
ATOM 781 N N . LYS A 1 99 ? -5.405 -18.280 6.543 1.00 68.81 99 LYS A N 1
ATOM 782 C CA . LYS A 1 99 ? -4.964 -18.662 7.896 1.00 68.81 99 LYS A CA 1
ATOM 783 C C . LYS A 1 99 ? -5.284 -17.595 8.949 1.00 68.81 99 LYS A C 1
ATOM 785 O O . LYS A 1 99 ? -4.765 -17.670 10.058 1.00 68.81 99 LYS A O 1
ATOM 790 N N . ILE A 1 100 ? -6.095 -16.591 8.611 1.00 75.12 100 ILE A N 1
ATOM 791 C CA . ILE A 1 100 ? -6.522 -15.581 9.580 1.00 75.12 100 ILE A CA 1
ATOM 792 C C . ILE A 1 100 ? -7.455 -16.274 10.575 1.00 75.12 100 ILE A C 1
ATOM 794 O O . ILE A 1 100 ? -8.554 -16.688 10.216 1.00 75.12 100 ILE A O 1
ATOM 798 N N . ILE A 1 101 ? -6.995 -16.422 11.816 1.00 77.75 101 ILE A N 1
ATOM 799 C CA . ILE A 1 101 ? -7.831 -16.839 12.941 1.00 77.75 101 ILE A CA 1
ATOM 800 C C . ILE A 1 101 ? -8.735 -15.643 13.262 1.00 77.75 101 ILE A C 1
ATOM 802 O O . ILE A 1 101 ? -8.275 -14.641 13.804 1.00 77.75 101 ILE A O 1
ATOM 806 N N . GLY A 1 102 ? -9.993 -15.707 12.830 1.00 76.31 102 GLY A N 1
ATOM 807 C CA . GLY A 1 102 ? -10.962 -14.616 12.941 1.00 76.31 102 GLY A CA 1
ATOM 808 C C . GLY A 1 102 ? -12.069 -14.720 11.885 1.00 76.31 102 GLY A C 1
ATOM 809 O O . GLY A 1 102 ? -12.024 -15.616 11.038 1.00 76.31 102 GLY A O 1
ATOM 810 N N . PRO A 1 103 ? -13.083 -13.837 11.919 1.00 80.81 103 PRO A N 1
ATOM 811 C CA . PRO A 1 103 ? -14.141 -13.828 10.915 1.00 80.81 103 PRO A CA 1
ATOM 812 C C . PRO A 1 103 ? -13.557 -13.607 9.515 1.00 80.81 103 PRO A C 1
ATOM 814 O O . PRO A 1 103 ? -12.666 -12.779 9.312 1.00 80.81 103 PRO A O 1
ATOM 817 N N . LEU A 1 104 ? -14.063 -14.372 8.547 1.00 73.00 104 LEU A 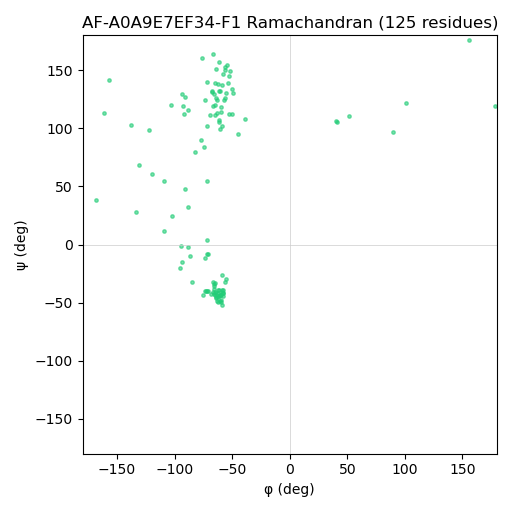N 1
ATOM 818 C CA . LEU A 1 104 ? -13.622 -14.320 7.158 1.00 73.00 104 LEU A CA 1
ATOM 819 C C . LEU A 1 104 ? -13.782 -12.897 6.602 1.00 73.00 104 LEU A C 1
ATOM 821 O O . LEU A 1 104 ? -14.878 -12.337 6.621 1.00 73.00 104 LEU A O 1
ATOM 825 N N . LEU A 1 105 ? -12.692 -12.324 6.079 1.00 71.75 105 LEU A N 1
ATOM 826 C CA . LEU A 1 105 ? -12.771 -11.057 5.354 1.00 71.75 105 LEU A CA 1
ATOM 827 C C . LEU A 1 105 ? -13.656 -11.241 4.110 1.00 71.75 105 LEU A C 1
ATOM 829 O O . LEU A 1 105 ? -13.511 -12.255 3.421 1.00 71.75 105 LEU A O 1
ATOM 833 N N . PRO A 1 106 ? -14.543 -10.281 3.791 1.00 75.69 106 PRO A N 1
ATOM 834 C CA . PRO A 1 106 ? -15.433 -10.389 2.641 1.00 75.69 106 PRO A CA 1
ATOM 835 C C . PRO A 1 106 ? -14.628 -10.628 1.359 1.00 75.69 106 PRO A C 1
ATOM 837 O O . PRO A 1 106 ? -13.643 -9.932 1.090 1.00 75.69 106 PRO A O 1
ATOM 840 N N . SER A 1 107 ? -15.033 -11.637 0.578 1.00 67.94 107 SER A N 1
ATOM 841 C CA . SER A 1 107 ? -14.376 -11.926 -0.695 1.00 67.94 107 SER A CA 1
ATOM 842 C C . SER A 1 107 ? -14.635 -10.792 -1.682 1.00 67.94 107 SER A C 1
ATOM 844 O O . SER A 1 107 ? -15.773 -10.373 -1.883 1.00 67.94 107 SER A O 1
ATOM 846 N N . SER A 1 108 ? -13.580 -10.326 -2.343 1.00 66.62 108 SER A N 1
ATOM 847 C CA . SER A 1 108 ? -13.652 -9.322 -3.408 1.00 66.62 108 SER A CA 1
ATOM 848 C C . SER A 1 108 ? -14.261 -9.851 -4.719 1.00 66.62 108 SER A C 1
ATOM 850 O O . SER A 1 108 ? -14.309 -9.117 -5.699 1.00 66.62 108 SER A O 1
ATOM 852 N N . ASP A 1 109 ? -14.730 -11.103 -4.763 1.00 58.47 109 ASP A N 1
ATOM 853 C CA . ASP A 1 109 ? -15.320 -11.718 -5.965 1.00 58.47 109 ASP A CA 1
ATOM 854 C C . ASP A 1 109 ? -16.716 -11.167 -6.324 1.00 58.47 109 ASP A C 1
ATOM 856 O O . ASP A 1 109 ? -17.234 -11.449 -7.403 1.00 58.47 109 ASP A O 1
ATOM 860 N N . GLN A 1 110 ? -17.322 -10.349 -5.456 1.00 58.16 110 GLN A N 1
ATOM 861 C CA . GLN A 1 110 ? -18.666 -9.791 -5.663 1.00 58.16 110 GLN A CA 1
ATOM 862 C C . GLN A 1 110 ? -18.746 -8.713 -6.766 1.00 58.16 110 GLN A C 1
ATOM 864 O O . GLN A 1 110 ? -19.844 -8.330 -7.158 1.00 58.16 110 GLN A O 1
ATOM 869 N N . ASP A 1 111 ? -17.617 -8.258 -7.322 1.00 55.31 111 ASP A N 1
ATOM 870 C CA . ASP A 1 111 ? -17.587 -7.225 -8.376 1.00 55.31 111 ASP A CA 1
ATOM 871 C C . ASP A 1 111 ? -17.542 -7.772 -9.817 1.00 55.31 111 ASP A C 1
ATOM 873 O O . ASP A 1 111 ? -17.568 -7.001 -10.781 1.00 55.31 111 ASP A O 1
ATOM 877 N N . LEU A 1 112 ? -17.503 -9.096 -10.007 1.00 56.06 112 LEU A N 1
ATOM 878 C CA . LEU A 1 112 ? -17.448 -9.708 -11.345 1.00 56.06 112 LEU A CA 1
ATOM 879 C C . LEU A 1 112 ? -18.825 -9.962 -11.978 1.00 56.06 112 LEU A C 1
ATOM 881 O O . LEU A 1 112 ? -18.893 -10.375 -13.133 1.00 56.06 112 LEU A O 1
ATOM 885 N N . ASN A 1 113 ? -19.925 -9.657 -11.284 1.00 52.22 113 ASN A N 1
ATOM 886 C CA . ASN A 1 113 ? -21.283 -9.876 -11.792 1.00 52.22 113 ASN A CA 1
ATOM 887 C C . ASN A 1 113 ? -21.838 -8.688 -12.606 1.00 52.22 113 ASN A C 1
ATOM 889 O O . ASN A 1 113 ? -23.038 -8.418 -12.605 1.00 52.22 113 ASN A O 1
ATOM 893 N N . LYS A 1 114 ? -20.970 -7.959 -13.321 1.00 56.03 114 LYS A N 1
ATOM 894 C CA . LYS A 1 114 ? -21.402 -7.040 -14.384 1.00 56.03 114 LYS A CA 1
ATOM 895 C C . LYS A 1 114 ? -21.371 -7.803 -15.710 1.00 56.03 114 LYS A C 1
ATOM 897 O O . LYS A 1 114 ? -20.292 -8.251 -16.103 1.00 56.03 114 LYS A O 1
ATOM 902 N N . PRO A 1 115 ? -22.505 -7.961 -16.420 1.00 51.25 115 PRO A N 1
ATOM 903 C CA . PRO A 1 115 ? -22.509 -8.637 -17.708 1.00 51.25 115 PRO A CA 1
ATOM 904 C C . PRO A 1 115 ? -21.588 -7.871 -18.659 1.00 51.25 115 PRO A C 1
ATOM 906 O O . PRO A 1 115 ? -21.829 -6.713 -19.003 1.00 51.25 115 PRO A O 1
ATOM 909 N N . SER A 1 116 ? -20.497 -8.522 -19.054 1.00 54.78 116 SER A N 1
ATOM 910 C CA . SER A 1 116 ? -19.605 -8.019 -20.089 1.00 54.78 116 SER A CA 1
ATOM 911 C C . SER A 1 116 ? -20.407 -7.909 -21.384 1.00 54.78 116 SER A C 1
ATOM 913 O O . SER A 1 116 ? -20.745 -8.925 -21.992 1.00 54.78 116 SER A O 1
ATOM 915 N N . LYS A 1 117 ? -20.735 -6.681 -21.805 1.00 54.03 117 LYS A N 1
ATOM 916 C CA . LYS A 1 117 ? -21.189 -6.401 -23.172 1.00 54.03 117 LYS A CA 1
ATOM 917 C C . LYS A 1 117 ? -20.070 -6.856 -24.111 1.00 54.03 117 LYS A C 1
ATOM 9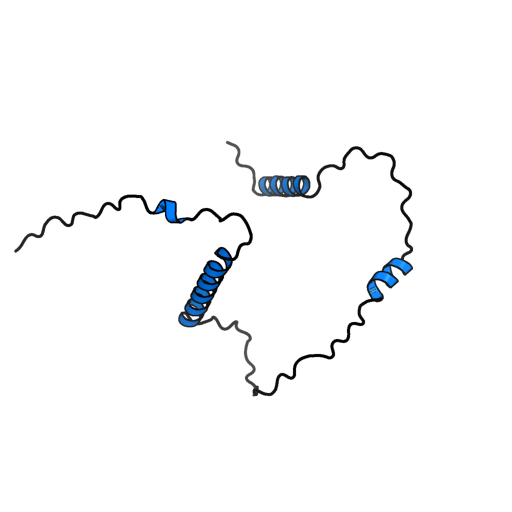19 O O . LYS A 1 117 ? -19.052 -6.180 -24.235 1.00 54.03 117 LYS A O 1
ATOM 924 N N . LYS A 1 118 ? -20.235 -8.026 -24.729 1.00 57.91 118 LYS A N 1
ATOM 925 C CA . LYS A 1 118 ? -19.416 -8.430 -25.873 1.00 57.91 118 LYS A CA 1
ATOM 926 C C . LYS A 1 118 ? -19.639 -7.387 -26.978 1.00 57.91 118 LYS A C 1
ATOM 928 O O . LYS A 1 118 ? -20.800 -7.065 -27.235 1.00 57.91 118 LYS A O 1
ATOM 933 N N . PRO A 1 119 ? -18.597 -6.845 -27.623 1.00 54.84 119 PRO A N 1
ATOM 934 C CA . PRO A 1 119 ? -18.795 -6.134 -28.875 1.00 54.84 119 PRO A CA 1
ATOM 935 C C . PRO A 1 119 ? -19.254 -7.154 -29.925 1.00 54.84 119 PRO A C 1
ATOM 937 O O . PRO A 1 119 ? -18.567 -8.141 -30.187 1.00 54.84 119 PRO A O 1
ATOM 940 N N . SER A 1 120 ? -20.452 -6.948 -30.465 1.00 52.25 120 SER A N 1
ATOM 941 C CA . SER A 1 120 ? -20.969 -7.659 -31.631 1.00 52.25 120 SER A CA 1
ATOM 942 C C . SER A 1 120 ? -20.074 -7.333 -32.827 1.00 52.25 120 SER A C 1
ATOM 944 O O . SER A 1 120 ? -19.991 -6.180 -33.250 1.00 52.25 120 SER A O 1
ATOM 946 N N . HIS A 1 121 ? -19.360 -8.336 -33.330 1.00 56.78 121 HIS A N 1
ATOM 947 C CA . HIS A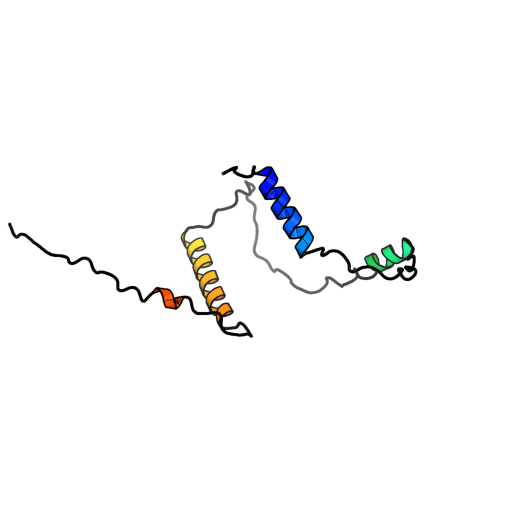 1 121 ? -18.569 -8.225 -34.548 1.00 56.78 121 HIS A CA 1
ATOM 948 C C . HIS A 1 121 ? -19.508 -8.435 -35.740 1.00 56.78 121 HIS A C 1
ATOM 950 O O . HIS A 1 121 ? -19.609 -9.532 -36.279 1.00 56.78 121 HIS A O 1
ATOM 956 N N . GLU A 1 122 ? -20.250 -7.391 -36.099 1.00 64.94 122 GLU A N 1
ATOM 957 C CA . GLU A 1 122 ? -21.130 -7.390 -37.265 1.00 64.94 122 GLU A CA 1
ATOM 958 C C . GLU A 1 122 ? -20.364 -6.804 -38.462 1.00 64.94 122 GLU A C 1
ATOM 960 O O . GLU A 1 122 ? -19.839 -5.692 -38.380 1.00 64.94 122 GLU A O 1
ATOM 965 N N . ASN A 1 123 ? -20.401 -7.548 -39.571 1.00 54.75 123 ASN A N 1
ATOM 966 C CA . ASN A 1 123 ? -20.097 -7.173 -40.959 1.00 54.75 123 ASN A CA 1
ATOM 967 C C . ASN A 1 123 ? -18.647 -7.333 -41.460 1.00 54.75 123 ASN A C 1
ATOM 969 O O . ASN A 1 123 ? -17.811 -6.438 -41.361 1.00 54.75 123 ASN A O 1
ATOM 973 N N . LEU A 1 124 ? -18.415 -8.473 -42.124 1.00 58.38 124 LEU A N 1
ATOM 974 C CA . LEU A 1 124 ? -17.599 -8.530 -43.340 1.00 58.38 124 LEU A CA 1
ATOM 975 C C . LEU A 1 124 ? -18.378 -7.879 -44.494 1.00 58.38 124 LEU A C 1
ATOM 977 O O . LEU A 1 124 ? -19.560 -8.178 -44.659 1.00 58.38 124 LEU A O 1
ATOM 981 N N . PRO A 1 125 ? -17.711 -7.105 -45.354 1.00 66.25 125 PRO A N 1
ATOM 982 C CA . PRO A 1 125 ? -17.999 -7.131 -46.777 1.00 66.25 125 PRO A CA 1
ATOM 983 C C . PRO A 1 125 ? -16.905 -7.926 -47.501 1.00 66.25 125 PRO A C 1
ATOM 985 O O . PRO A 1 125 ? -15.723 -7.589 -47.429 1.00 66.25 125 PRO A O 1
ATOM 988 N N . GLU A 1 126 ? -17.314 -8.998 -48.180 1.00 62.25 126 GLU A N 1
ATOM 989 C CA . GLU A 1 126 ? -16.541 -9.610 -49.263 1.00 62.25 126 GLU A CA 1
ATOM 990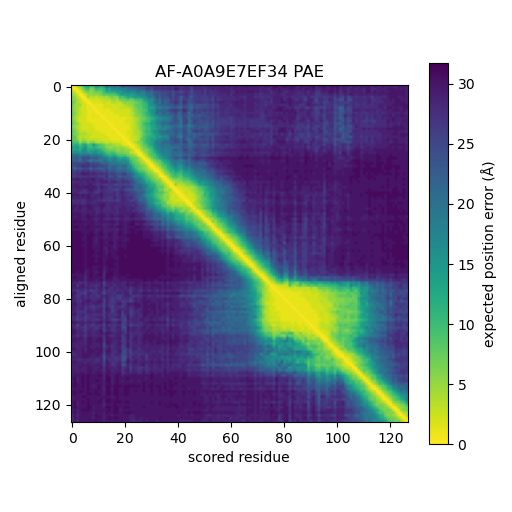 C C . GLU A 1 126 ? -16.361 -8.588 -50.393 1.00 62.25 126 GLU A C 1
ATOM 992 O O . GLU A 1 126 ? -17.319 -7.935 -50.819 1.00 62.25 126 GLU A O 1
ATOM 997 N N . SER A 1 127 ? -15.133 -8.448 -50.884 1.00 64.62 127 SER A N 1
ATOM 998 C CA . SER A 1 127 ? -14.805 -7.911 -52.208 1.00 64.62 127 SER A CA 1
ATOM 999 C C . SER A 1 127 ? -13.484 -8.507 -52.664 1.00 64.62 127 SER A C 1
ATOM 1001 O O . SER A 1 127 ? -12.547 -8.534 -51.834 1.00 64.62 127 SER A O 1
#

Sequence (127 aa):
MEKDSKGEKRKRFHQALLNLYHPPSPPQSPPPPSPQLTKEELVAMVCGDMALDLDQGDEYDDGSEPGRTSDVESKKLTRSQRKRTRKRKLKEAASVRRKIIGPLLPSSDQDLNKPSKKPSHENLPES

pLDDT: mean 71.89, std 16.32, range [42.0, 97.88]

Foldseek 3Di:
DDDDDPVRVVVVVVVVVCCVVPPPDDDDDDDDDDPPDDPVNVVCVVPVPPPDDPPDDDPPDDDDDDDDDDDPPPPDDDPVRVVVVVVVVVVVVVVVLVVPPDPRDDDPPVPPPDPPPDPPPDDDDDD

Solvent-accessible surface area (backbone atoms only — not comparable to full-atom values): 9027 Å² total; per-residue (Å²): 132,88,75,76,51,78,67,51,54,49,52,54,52,52,51,53,49,45,53,70,78,53,58,81,76,71,90,74,72,85,79,75,88,75,83,82,76,51,78,66,58,57,49,50,71,69,63,71,76,78,81,70,84,88,81,79,88,75,88,82,74,86,80,82,86,83,83,78,95,71,76,92,65,80,79,76,74,51,74,68,54,51,50,52,52,51,53,51,54,52,53,50,52,59,52,50,68,76,66,59,90,65,85,81,75,82,72,82,72,76,74,69,82,60,85,77,80,73,82,79,89,78,81,84,80,92,127

Mean predicted aligned error: 23.12 Å

Radius of gyration: 31.17 Å; Cα contacts (8 Å, |Δi|>4): 5; chains: 1; bounding box: 61×50×98 Å

Secondary structure (DSSP, 8-state):
-PPPPHHHHHHHHHHHHHHHHSPPPP-PPPPPPPP---HHHHHHHHHTT--------------------------PPPHHHHHHHHHHHHHHHHHHHTT-SSSPPPPGGGG--S---------PPP-

Organism: NCBI:txid320322